Protein AF-A0A0T1W6W9-F1 (afdb_monomer)

Secondary structure (DSSP, 8-state):
--------GGGG--SSS---EEEE--TT-HHHHHHTTHHHHHHT--EEEEE---STTHHHHHHHHHTTTEEEEEEETTEEEEESS----SSTT--EEEEEETTTTHHHHHHHHS--

Structure (mmCIF, N/CA/C/O backbone):
data_AF-A0A0T1W6W9-F1
#
_entry.id   AF-A0A0T1W6W9-F1
#
loop_
_atom_site.group_PDB
_atom_site.id
_atom_site.type_symbol
_atom_site.label_atom_id
_atom_site.label_alt_id
_atom_site.label_comp_id
_atom_site.label_asym_id
_atom_site.label_entity_id
_atom_site.label_seq_id
_atom_site.pdbx_PDB_ins_code
_atom_site.Cartn_x
_atom_site.Cartn_y
_atom_site.Cartn_z
_atom_site.occupancy
_atom_site.B_iso_or_equiv
_atom_site.auth_seq_id
_atom_site.auth_comp_id
_atom_site.auth_asym_id
_atom_site.auth_atom_id
_atom_site.pdbx_PDB_model_num
ATOM 1 N N . MET A 1 1 ? -17.322 20.104 -20.838 1.00 54.00 1 MET A N 1
ATOM 2 C CA . MET A 1 1 ? -16.333 19.746 -19.797 1.00 54.00 1 MET A CA 1
ATOM 3 C C . MET A 1 1 ? -17.029 18.902 -18.748 1.00 54.00 1 MET A C 1
ATOM 5 O O . MET A 1 1 ? -17.846 19.429 -18.004 1.00 54.00 1 MET A O 1
ATOM 9 N N . THR A 1 2 ? -16.763 17.602 -18.715 1.00 59.78 2 THR A N 1
ATOM 10 C CA . THR A 1 2 ? -17.294 16.713 -17.674 1.00 59.78 2 THR A CA 1
ATOM 11 C C . THR A 1 2 ? -16.490 16.962 -16.400 1.00 59.78 2 THR A C 1
ATOM 13 O O . THR A 1 2 ? -15.277 16.766 -16.396 1.00 59.78 2 THR A O 1
ATOM 16 N N . ARG A 1 3 ? -17.123 17.458 -15.330 1.00 57.97 3 ARG A N 1
ATOM 17 C CA . ARG A 1 3 ? -16.461 17.545 -14.021 1.00 57.97 3 ARG A CA 1
ATOM 18 C C . ARG A 1 3 ? -16.265 16.122 -13.502 1.00 57.97 3 ARG A C 1
ATOM 20 O O . ARG A 1 3 ? -17.243 15.445 -13.208 1.00 57.97 3 ARG A O 1
ATOM 27 N N . SER A 1 4 ? -15.015 15.680 -13.404 1.00 64.50 4 SER A N 1
ATOM 28 C CA . SER A 1 4 ? -14.672 14.517 -12.588 1.00 64.50 4 SER A CA 1
ATOM 29 C C . SER A 1 4 ? -14.645 14.959 -11.125 1.00 64.50 4 SER A C 1
ATOM 31 O O . SER A 1 4 ? -13.979 15.940 -10.789 1.00 64.50 4 SER A O 1
ATOM 33 N N . PHE A 1 5 ? -15.403 14.277 -10.269 1.00 77.88 5 PHE A N 1
ATOM 34 C CA . PHE A 1 5 ? -15.400 14.506 -8.828 1.00 77.88 5 PHE A CA 1
ATOM 35 C C . PHE A 1 5 ? -14.641 13.358 -8.165 1.00 77.88 5 PHE A C 1
ATOM 37 O O . PHE A 1 5 ? -15.159 12.249 -8.065 1.00 77.88 5 PHE A O 1
ATOM 44 N N . ALA A 1 6 ? -13.420 13.627 -7.708 1.00 85.81 6 ALA A N 1
ATOM 45 C CA . ALA A 1 6 ? -12.680 12.717 -6.841 1.00 85.81 6 ALA A CA 1
ATOM 46 C C . ALA A 1 6 ? -12.877 13.129 -5.377 1.00 85.81 6 ALA A C 1
ATOM 48 O O . ALA A 1 6 ? -12.953 14.317 -5.060 1.00 85.81 6 ALA A O 1
ATOM 49 N N . ARG A 1 7 ? -12.949 12.143 -4.483 1.00 92.00 7 ARG A N 1
ATOM 50 C CA . ARG A 1 7 ? -13.008 12.333 -3.028 1.00 92.00 7 ARG A CA 1
ATOM 51 C C . ARG A 1 7 ? -12.054 11.357 -2.344 1.00 92.00 7 ARG A C 1
ATOM 53 O O . ARG A 1 7 ? -11.728 10.321 -2.918 1.00 92.00 7 ARG A O 1
ATOM 60 N N . ALA A 1 8 ? -11.612 11.692 -1.134 1.00 94.25 8 ALA A N 1
ATOM 61 C CA . ALA A 1 8 ? -10.795 10.793 -0.323 1.00 94.25 8 ALA A CA 1
ATOM 62 C C . ALA A 1 8 ? -11.575 9.509 -0.006 1.00 94.25 8 ALA A C 1
ATOM 64 O O . ALA A 1 8 ? -12.771 9.587 0.288 1.00 94.25 8 ALA A O 1
ATOM 65 N N . ILE A 1 9 ? -10.909 8.351 -0.029 1.00 93.81 9 ILE A N 1
ATOM 66 C CA . ILE A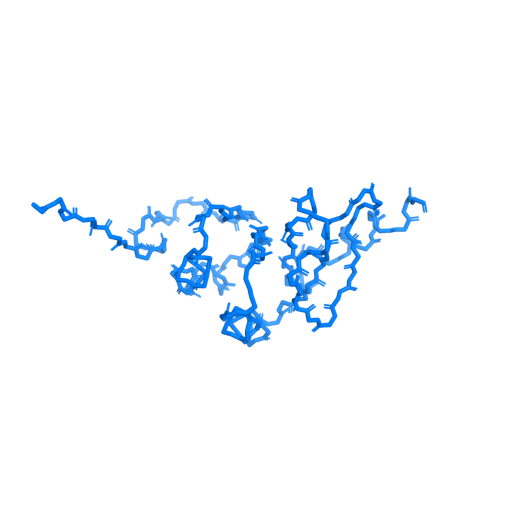 1 9 ? -11.549 7.060 0.264 1.00 93.81 9 ILE A CA 1
ATOM 67 C C . ILE A 1 9 ? -12.170 7.076 1.664 1.00 93.81 9 ILE A C 1
ATOM 69 O O . ILE A 1 9 ? -13.312 6.657 1.816 1.00 93.81 9 ILE A O 1
ATOM 73 N N . ASP A 1 10 ? -11.493 7.668 2.648 1.00 94.38 10 ASP A N 1
ATOM 74 C CA . ASP A 1 10 ? -12.015 7.835 4.008 1.00 94.38 10 ASP A CA 1
ATOM 75 C C . ASP A 1 10 ? -13.387 8.535 4.052 1.00 94.38 10 ASP A C 1
ATOM 77 O O . ASP A 1 10 ? -14.219 8.201 4.886 1.00 94.38 10 ASP A O 1
ATOM 81 N N . SER A 1 11 ? -13.675 9.461 3.128 1.00 93.75 11 SER A N 1
ATOM 82 C CA . SER A 1 11 ? -14.983 10.143 3.073 1.00 93.75 11 SER A CA 1
ATOM 83 C C . SER A 1 11 ? -16.115 9.280 2.500 1.00 93.75 11 SER A C 1
ATOM 85 O O . SER A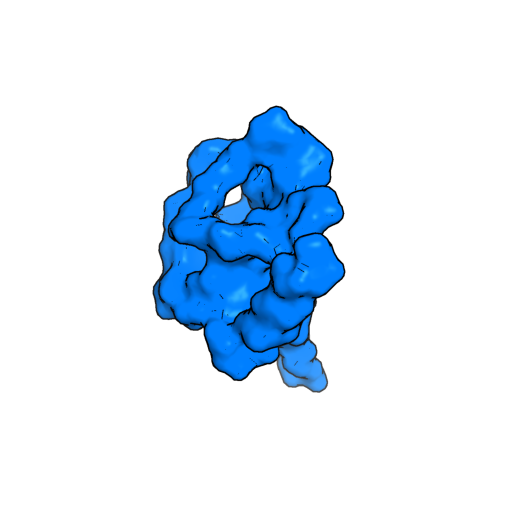 1 11 ? -17.280 9.677 2.536 1.00 93.75 11 SER A O 1
ATOM 87 N N . CYS A 1 12 ? -15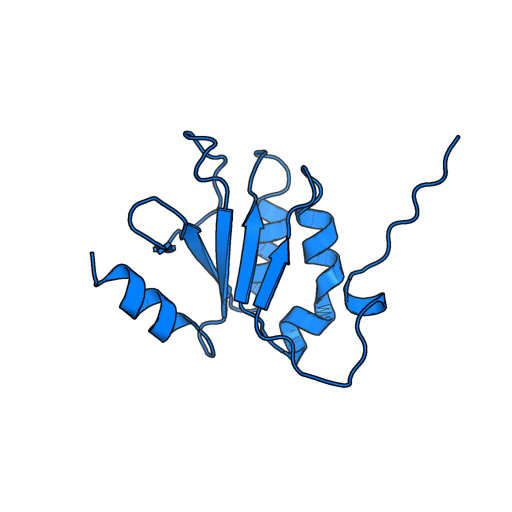.777 8.126 1.924 1.00 90.62 12 CYS A N 1
ATOM 88 C CA . CYS A 1 12 ? -16.724 7.156 1.381 1.00 90.62 12 CYS A CA 1
ATOM 89 C C . CYS A 1 12 ? -17.025 6.018 2.357 1.00 90.62 12 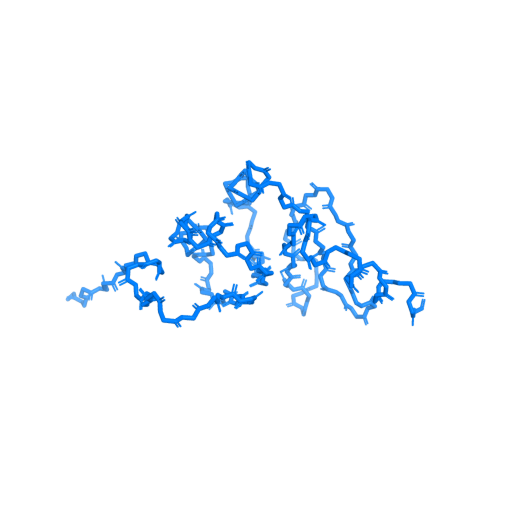CYS A C 1
ATOM 91 O O . CYS A 1 12 ? -17.976 5.272 2.132 1.00 90.62 12 CYS A O 1
ATOM 93 N N . LEU A 1 13 ? -16.187 5.837 3.378 1.00 88.44 13 LEU A N 1
ATOM 94 C CA . LEU A 1 13 ? -16.281 4.722 4.306 1.00 88.44 13 LEU A CA 1
ATOM 95 C C . LEU A 1 13 ? -17.184 5.095 5.486 1.00 88.44 13 LEU A C 1
ATOM 97 O O . LEU A 1 13 ? -17.112 6.197 6.024 1.00 88.44 13 LEU A O 1
ATOM 101 N N . GLY A 1 14 ? -18.050 4.161 5.876 1.00 82.81 14 GLY A N 1
ATOM 102 C CA . GLY A 1 14 ? -18.787 4.230 7.136 1.00 82.81 14 GLY A CA 1
ATOM 103 C C . GLY A 1 14 ? -17.999 3.587 8.279 1.00 82.81 14 GLY A C 1
ATOM 104 O O . GLY A 1 14 ? -17.033 2.865 8.053 1.00 82.81 14 GLY A O 1
ATOM 105 N N . ASP A 1 15 ? -18.454 3.789 9.514 1.00 82.38 15 ASP A N 1
ATOM 106 C CA . ASP A 1 15 ? -17.778 3.294 10.725 1.00 82.38 15 ASP A CA 1
ATOM 107 C C . ASP A 1 15 ? -18.262 1.916 11.212 1.00 82.38 15 ASP A C 1
ATOM 109 O O . ASP A 1 15 ? -17.989 1.511 12.341 1.00 82.38 15 ASP A O 1
ATOM 113 N N . THR A 1 16 ? -18.997 1.175 10.383 1.00 81.00 16 THR A N 1
ATOM 114 C CA . THR A 1 16 ? -19.746 -0.009 10.830 1.00 81.00 16 THR A CA 1
ATOM 115 C C . THR A 1 16 ? -18.915 -1.287 10.939 1.00 81.00 16 THR A C 1
ATOM 117 O O . THR A 1 16 ? -19.336 -2.210 11.630 1.00 81.00 16 THR A O 1
ATOM 120 N N . ALA A 1 17 ? -17.761 -1.372 10.270 1.00 84.06 17 ALA A N 1
ATOM 121 C CA . ALA A 1 17 ? -16.896 -2.552 10.305 1.00 84.06 17 ALA A CA 1
ATOM 122 C C . ALA A 1 17 ? -15.418 -2.186 10.072 1.00 84.06 17 ALA A C 1
ATOM 124 O O . ALA A 1 17 ? -15.143 -1.225 9.351 1.00 84.06 17 ALA A O 1
ATOM 125 N N . PRO A 1 18 ? -14.464 -2.935 10.659 1.00 90.44 18 PRO A N 1
ATOM 126 C CA . PRO A 1 18 ? -13.047 -2.762 10.365 1.00 90.44 18 PRO A CA 1
ATOM 127 C C . PRO A 1 18 ? -12.730 -3.138 8.913 1.00 90.44 18 PRO A C 1
ATOM 129 O O . PRO A 1 18 ? -13.304 -4.075 8.363 1.00 90.44 18 PRO A O 1
ATOM 132 N N . VAL A 1 19 ? -11.781 -2.424 8.306 1.00 92.38 19 VAL A N 1
ATOM 133 C CA . VAL A 1 19 ? -11.230 -2.777 6.991 1.00 92.38 19 VAL A CA 1
ATOM 134 C C . VAL A 1 19 ? -9.955 -3.582 7.197 1.00 92.38 19 VAL A C 1
ATOM 136 O O . VAL A 1 19 ? -9.003 -3.104 7.813 1.00 92.38 19 VAL A O 1
ATOM 139 N N . ASP A 1 20 ? -9.937 -4.803 6.671 1.00 92.19 20 ASP A N 1
ATOM 140 C CA . ASP A 1 20 ? -8.791 -5.714 6.782 1.00 92.19 20 ASP A CA 1
ATOM 141 C C . ASP A 1 20 ? -7.896 -5.703 5.536 1.00 92.19 20 ASP A C 1
ATOM 143 O O . ASP A 1 20 ? -6.695 -5.950 5.629 1.00 92.19 20 ASP A O 1
ATOM 147 N N . LEU A 1 21 ? -8.463 -5.388 4.368 1.00 93.88 21 LEU A N 1
ATOM 148 C CA . LEU A 1 21 ? -7.765 -5.382 3.085 1.00 93.88 21 LEU A CA 1
ATOM 149 C C . LEU A 1 21 ? -8.298 -4.267 2.183 1.00 93.88 21 LEU A C 1
ATOM 151 O O . LEU A 1 21 ? -9.506 -4.067 2.072 1.00 93.88 21 LEU A O 1
ATOM 155 N N . VAL A 1 22 ? -7.390 -3.593 1.483 1.00 95.81 22 VAL A N 1
ATOM 156 C CA . VAL A 1 22 ? -7.700 -2.643 0.412 1.00 95.81 22 VAL A CA 1
ATOM 157 C C . VAL A 1 22 ? -6.950 -3.055 -0.852 1.00 95.81 22 VAL A C 1
ATOM 159 O O . VAL A 1 22 ? -5.747 -3.305 -0.805 1.00 95.81 22 VAL A O 1
ATOM 162 N N . LYS A 1 23 ? -7.636 -3.087 -1.998 1.00 96.69 23 LYS A N 1
ATOM 163 C CA . LYS A 1 23 ? -7.002 -3.137 -3.322 1.00 96.69 23 LYS A CA 1
ATOM 164 C C . LYS A 1 23 ? -7.216 -1.796 -4.012 1.00 96.69 23 LYS A C 1
ATOM 166 O O . LYS A 1 23 ? -8.342 -1.318 -4.096 1.00 96.69 23 LYS A O 1
ATOM 171 N N . ILE A 1 24 ? -6.131 -1.213 -4.502 1.00 95.44 24 ILE A N 1
ATOM 172 C CA . ILE A 1 24 ? -6.120 0.028 -5.271 1.00 95.44 24 ILE A CA 1
ATOM 173 C C . ILE A 1 24 ? -5.653 -0.309 -6.683 1.00 95.44 24 ILE A C 1
ATOM 175 O O . ILE A 1 24 ? -4.626 -0.969 -6.869 1.00 95.44 24 ILE A O 1
ATOM 179 N N . ASP A 1 25 ? -6.446 0.100 -7.660 1.00 92.62 25 ASP A N 1
ATOM 180 C CA . ASP A 1 25 ? -6.189 -0.080 -9.083 1.00 92.62 25 ASP A CA 1
ATOM 181 C C . ASP A 1 25 ? -6.849 1.095 -9.805 1.00 92.62 25 ASP A C 1
ATOM 183 O O . ASP A 1 25 ? -8.060 1.097 -10.033 1.00 92.62 25 ASP A O 1
ATOM 187 N N . VAL A 1 26 ? -6.100 2.189 -9.953 1.00 91.12 26 VAL A N 1
ATOM 188 C CA . VAL A 1 26 ? -6.659 3.490 -10.358 1.00 91.12 26 VAL A CA 1
ATOM 189 C C . VAL A 1 26 ? -5.879 4.119 -11.510 1.00 91.12 26 VAL A C 1
ATOM 191 O O . VAL A 1 26 ? -5.887 5.338 -11.649 1.00 91.12 26 VAL A O 1
ATOM 194 N N . GLU A 1 27 ? -5.248 3.295 -12.349 1.00 87.94 27 GLU A N 1
ATOM 195 C CA . GLU A 1 27 ? -4.612 3.689 -13.616 1.00 87.94 27 GLU A CA 1
ATOM 196 C C . GLU A 1 27 ? -3.684 4.916 -13.479 1.00 87.94 27 GLU A C 1
ATOM 198 O O . GLU A 1 27 ? -3.793 5.890 -14.228 1.00 87.94 27 GLU A O 1
ATOM 203 N N . GLY A 1 28 ? -2.778 4.893 -12.491 1.00 86.00 28 GLY A N 1
ATOM 204 C CA . GLY A 1 28 ? -1.738 5.918 -12.313 1.00 86.00 28 GLY A CA 1
ATOM 205 C C . GLY A 1 28 ? -2.045 7.001 -11.273 1.00 86.00 28 GLY A C 1
ATOM 206 O O . GLY A 1 28 ? -1.273 7.949 -11.127 1.00 86.00 28 GLY A O 1
ATOM 207 N N . PHE A 1 29 ? -3.158 6.883 -10.544 1.00 91.38 29 PHE A N 1
ATOM 208 C CA . PHE A 1 29 ? -3.535 7.789 -9.449 1.00 91.38 29 PHE A CA 1
ATOM 209 C C . PHE A 1 29 ? -3.381 7.156 -8.054 1.00 91.38 29 PHE A C 1
ATOM 211 O O . PHE A 1 29 ? -4.052 7.569 -7.099 1.00 91.38 29 PHE A O 1
ATOM 218 N N . GLU A 1 30 ? -2.541 6.124 -7.921 1.00 93.94 30 GLU A N 1
ATOM 219 C CA . GLU A 1 30 ? -2.394 5.348 -6.686 1.00 93.94 30 GLU A CA 1
ATOM 220 C C . GLU A 1 30 ? -1.921 6.219 -5.521 1.00 93.94 30 GLU A C 1
ATOM 222 O O . GLU A 1 30 ? -2.433 6.079 -4.414 1.00 93.94 30 GLU A O 1
ATOM 227 N N . ASP A 1 31 ? -1.020 7.171 -5.765 1.00 93.31 31 ASP A N 1
ATOM 228 C CA . ASP A 1 31 ? -0.539 8.137 -4.772 1.00 93.31 31 ASP A CA 1
ATOM 229 C C . ASP A 1 31 ? -1.688 8.918 -4.117 1.00 93.31 31 ASP A C 1
ATOM 231 O O . ASP A 1 31 ? -1.775 9.008 -2.889 1.00 93.31 31 ASP A O 1
ATOM 235 N N . ARG A 1 32 ? -2.623 9.423 -4.929 1.00 92.81 32 ARG A N 1
ATOM 236 C CA . ARG A 1 32 ? -3.785 10.189 -4.459 1.00 92.81 32 ARG A CA 1
ATOM 237 C C . ARG A 1 32 ? -4.802 9.304 -3.752 1.00 92.81 32 ARG A C 1
ATOM 239 O O . ARG A 1 32 ? -5.352 9.713 -2.730 1.00 92.81 32 ARG A O 1
ATOM 246 N N . ALA A 1 33 ? -5.051 8.105 -4.278 1.00 94.44 33 ALA A N 1
ATOM 247 C CA . ALA A 1 33 ? -5.945 7.142 -3.644 1.00 94.44 33 ALA A CA 1
ATOM 248 C C . ALA A 1 33 ? -5.418 6.726 -2.260 1.00 94.44 33 ALA A C 1
ATOM 250 O O . ALA A 1 33 ? -6.169 6.746 -1.284 1.00 94.44 33 ALA A O 1
ATOM 251 N N . ILE A 1 34 ? -4.115 6.446 -2.156 1.00 95.81 34 ILE A N 1
ATOM 252 C CA . ILE A 1 34 ? -3.432 6.086 -0.906 1.00 95.81 34 ILE A CA 1
ATOM 253 C C . ILE A 1 34 ? -3.449 7.253 0.085 1.00 95.81 34 ILE A C 1
ATOM 255 O O . ILE A 1 34 ? -3.756 7.050 1.259 1.00 95.81 34 ILE A O 1
ATOM 259 N N . ALA A 1 35 ? -3.198 8.484 -0.371 1.00 94.44 35 ALA A N 1
ATOM 260 C CA . ALA A 1 35 ? -3.318 9.672 0.476 1.00 94.44 35 ALA A CA 1
ATOM 261 C C . ALA A 1 35 ? -4.738 9.836 1.054 1.00 94.44 35 ALA A C 1
ATOM 263 O O . ALA A 1 35 ? -4.906 10.314 2.176 1.00 94.44 35 ALA A O 1
ATOM 264 N N . GLY A 1 36 ? -5.760 9.386 0.320 1.00 95.69 36 GLY A N 1
ATOM 265 C CA . GLY A 1 36 ? -7.155 9.375 0.752 1.00 95.69 36 GLY A CA 1
ATOM 266 C C . GLY A 1 36 ? -7.518 8.322 1.809 1.00 95.69 36 GLY A C 1
ATOM 267 O O . GLY A 1 36 ? -8.667 8.326 2.242 1.00 95.69 36 GLY A O 1
ATOM 268 N N . LEU A 1 37 ? -6.587 7.445 2.211 1.00 95.50 37 LEU A N 1
ATOM 269 C CA . LEU A 1 37 ? -6.770 6.408 3.244 1.00 95.50 37 LEU A CA 1
ATOM 270 C C . LEU A 1 37 ? -6.178 6.798 4.611 1.00 95.50 37 LEU A C 1
ATOM 272 O O . LEU A 1 37 ? -5.942 5.933 5.456 1.00 95.50 37 LEU A O 1
ATOM 276 N N . GLY A 1 38 ? -5.851 8.072 4.833 1.00 94.50 38 GLY A N 1
ATOM 277 C CA . GLY A 1 38 ? -5.054 8.518 5.979 1.00 94.50 38 GLY A CA 1
ATOM 278 C C . GLY A 1 38 ? -5.530 8.002 7.346 1.00 94.50 38 GLY A C 1
ATOM 279 O O . GLY A 1 38 ? -4.713 7.473 8.105 1.00 94.50 38 GLY A O 1
ATOM 280 N N . SER A 1 39 ? -6.825 8.122 7.652 1.00 94.56 39 SER A N 1
ATOM 281 C CA . SER A 1 39 ? -7.428 7.634 8.901 1.00 94.56 39 SER A CA 1
ATOM 282 C C . SER A 1 39 ? -7.648 6.123 8.885 1.00 94.56 39 SER A C 1
ATOM 284 O O . SER A 1 39 ? -7.362 5.470 9.888 1.00 94.56 39 SER A O 1
ATOM 286 N N . THR A 1 40 ? -8.039 5.541 7.748 1.00 94.94 40 THR A N 1
ATOM 287 C CA . THR A 1 40 ? -8.188 4.086 7.575 1.00 94.94 40 THR A CA 1
ATOM 288 C C . THR A 1 40 ? -6.888 3.333 7.879 1.00 94.94 40 THR A C 1
ATOM 290 O O . THR A 1 40 ? -6.889 2.363 8.643 1.00 94.94 40 THR A O 1
ATOM 293 N N . LEU A 1 41 ? -5.752 3.815 7.359 1.00 95.06 41 LEU A N 1
ATOM 294 C CA . LEU A 1 41 ? -4.430 3.217 7.582 1.00 95.06 41 LEU A CA 1
ATOM 295 C C . LEU A 1 41 ? -4.005 3.231 9.055 1.00 95.06 41 LEU A C 1
ATOM 297 O O . LEU A 1 41 ? -3.253 2.350 9.476 1.00 95.06 41 LEU A O 1
ATOM 301 N N . VAL A 1 42 ? -4.466 4.221 9.824 1.00 93.38 42 VAL A N 1
ATOM 302 C CA . VAL A 1 42 ? -4.162 4.370 11.255 1.00 93.38 42 VAL A CA 1
ATOM 303 C C . VAL A 1 42 ? -5.130 3.555 12.108 1.00 93.38 42 VAL A C 1
ATOM 305 O O . VAL A 1 42 ? -4.687 2.808 12.978 1.00 93.38 42 VAL A O 1
ATOM 308 N N . LYS A 1 43 ? -6.436 3.693 11.850 1.00 92.94 43 LYS A N 1
ATOM 309 C CA . LYS A 1 43 ? -7.527 3.116 12.643 1.00 92.94 43 LYS A CA 1
ATOM 310 C C . LYS A 1 43 ? -7.585 1.600 12.517 1.00 92.94 43 LYS A C 1
ATOM 312 O O . LYS A 1 43 ? -7.714 0.910 13.523 1.00 92.94 43 LYS A O 1
ATOM 317 N N . TRP A 1 44 ? -7.502 1.090 11.290 1.00 93.12 44 TRP A N 1
ATOM 318 C CA . TRP A 1 44 ? -7.709 -0.333 11.013 1.00 93.12 44 TRP A CA 1
ATOM 319 C C . TRP A 1 44 ? -6.449 -1.050 10.549 1.00 93.12 44 TRP A C 1
ATOM 321 O O . TRP A 1 44 ? -6.370 -2.267 10.652 1.00 93.12 44 TRP A O 1
ATOM 331 N N . ALA A 1 45 ? -5.433 -0.313 10.107 1.00 94.50 45 ALA A N 1
ATOM 332 C CA . ALA A 1 45 ? -4.178 -0.888 9.640 1.00 94.50 45 ALA A CA 1
ATOM 333 C C . ALA A 1 45 ? -4.349 -2.051 8.623 1.00 94.50 45 ALA A C 1
ATOM 335 O O . ALA A 1 45 ? -3.784 -3.126 8.848 1.00 94.50 45 ALA A O 1
ATOM 336 N N . PRO A 1 46 ? -5.153 -1.877 7.552 1.00 94.81 46 PRO A N 1
ATOM 337 C CA . PRO A 1 46 ? -5.423 -2.942 6.590 1.00 94.81 46 PRO A CA 1
ATOM 338 C C . PRO A 1 46 ? -4.161 -3.350 5.830 1.00 94.81 46 PRO A C 1
ATOM 340 O O . PRO A 1 46 ? -3.275 -2.530 5.601 1.00 94.81 46 PRO A O 1
ATOM 343 N N . ALA A 1 47 ? -4.115 -4.581 5.331 1.00 95.94 47 ALA A N 1
ATOM 344 C CA . ALA A 1 47 ? -3.235 -4.894 4.210 1.00 95.94 47 ALA A CA 1
ATOM 345 C C . ALA A 1 47 ? -3.638 -4.049 2.985 1.00 95.94 47 ALA A C 1
ATOM 347 O O . ALA A 1 47 ? -4.827 -3.843 2.736 1.00 95.94 47 ALA A O 1
ATOM 348 N N . VAL A 1 48 ? -2.674 -3.558 2.203 1.00 96.94 48 VAL A N 1
ATOM 349 C CA . VAL A 1 48 ? -2.970 -2.755 1.004 1.00 96.94 48 VAL A CA 1
ATOM 350 C C . VAL A 1 48 ? -2.241 -3.307 -0.206 1.00 96.94 48 VAL A C 1
ATOM 352 O O . VAL A 1 48 ? -1.016 -3.354 -0.222 1.00 96.94 48 VAL A O 1
ATOM 355 N N . ILE A 1 49 ? -2.988 -3.692 -1.237 1.00 96.88 49 ILE A N 1
ATOM 356 C CA . ILE A 1 49 ? -2.445 -4.082 -2.537 1.00 96.88 49 ILE A CA 1
ATOM 357 C C . ILE A 1 49 ? -2.621 -2.914 -3.504 1.00 96.88 49 ILE A C 1
ATOM 359 O O . ILE A 1 49 ? -3.726 -2.395 -3.639 1.00 96.88 49 ILE A O 1
ATOM 363 N N . PHE A 1 50 ? -1.564 -2.503 -4.193 1.00 96.31 50 PHE A N 1
ATOM 364 C CA . PHE A 1 50 ? -1.612 -1.382 -5.135 1.00 96.31 50 PHE A CA 1
ATOM 365 C C . PHE A 1 50 ? -0.648 -1.585 -6.306 1.00 96.31 50 PHE A C 1
ATOM 367 O O . PHE A 1 50 ? 0.352 -2.297 -6.182 1.00 96.31 50 PHE A O 1
ATOM 374 N N . GLU A 1 51 ? -0.959 -0.982 -7.453 1.00 93.69 51 GLU A N 1
ATOM 375 C CA . GLU A 1 51 ? -0.079 -1.017 -8.621 1.00 93.69 51 GLU A CA 1
ATOM 376 C C . GLU A 1 51 ? 1.039 0.025 -8.488 1.00 93.69 51 GLU A C 1
ATOM 378 O O . GLU A 1 51 ? 0.846 1.123 -7.971 1.00 93.69 51 GLU A O 1
ATOM 383 N N . VAL A 1 52 ? 2.230 -0.307 -8.976 1.00 91.94 52 VAL A N 1
ATOM 384 C CA . VAL A 1 52 ? 3.274 0.684 -9.253 1.00 91.94 52 VAL A CA 1
ATOM 385 C C . VAL A 1 52 ? 3.511 0.646 -10.750 1.00 91.94 52 VAL A C 1
ATOM 387 O O . VAL A 1 52 ? 4.083 -0.317 -11.256 1.00 91.94 52 VAL A O 1
ATOM 390 N N . ILE A 1 53 ? 3.036 1.670 -11.456 1.00 86.25 53 ILE A N 1
ATOM 391 C CA . ILE A 1 53 ? 3.139 1.763 -12.918 1.00 86.25 53 ILE A CA 1
ATOM 392 C C . ILE A 1 53 ? 4.327 2.652 -13.294 1.00 86.25 53 ILE A C 1
ATOM 394 O O . ILE A 1 53 ? 5.215 2.223 -14.030 1.00 86.25 53 ILE A O 1
ATOM 398 N N . GLU A 1 54 ? 4.388 3.861 -12.732 1.00 79.62 54 GLU A N 1
ATOM 399 C CA . GLU A 1 54 ? 5.397 4.862 -13.080 1.00 79.62 54 GLU A CA 1
ATOM 400 C C . GLU A 1 54 ? 6.407 5.143 -11.965 1.00 79.62 54 GLU A C 1
ATOM 402 O O . GLU A 1 54 ? 6.228 4.827 -10.786 1.00 79.62 54 GLU A O 1
ATOM 407 N N . ALA A 1 55 ? 7.528 5.744 -12.369 1.00 69.19 55 ALA A N 1
ATOM 408 C CA . ALA A 1 55 ? 8.594 6.119 -11.458 1.00 69.19 55 ALA A CA 1
ATOM 409 C C . ALA A 1 55 ? 8.208 7.300 -10.558 1.00 69.19 55 ALA A C 1
ATOM 411 O O . ALA A 1 55 ? 8.621 7.332 -9.392 1.00 69.19 55 ALA A O 1
ATOM 412 N N . ALA A 1 56 ? 7.461 8.254 -11.114 1.00 63.12 56 ALA A N 1
ATOM 413 C CA . ALA A 1 56 ? 6.974 9.420 -10.403 1.00 63.12 56 ALA A CA 1
ATOM 414 C C . ALA A 1 56 ? 6.037 8.967 -9.274 1.00 63.12 56 ALA A C 1
ATOM 416 O O . ALA A 1 56 ? 5.302 8.000 -9.426 1.00 63.12 56 ALA A O 1
ATOM 417 N N . LYS A 1 57 ? 6.078 9.648 -8.125 1.00 81.56 57 LYS A N 1
ATOM 418 C CA . LYS A 1 57 ? 5.167 9.443 -6.977 1.00 81.56 57 LYS A CA 1
ATOM 419 C C . LYS A 1 57 ? 5.403 8.235 -6.070 1.00 81.56 57 LYS A C 1
ATOM 421 O O . LYS A 1 57 ? 4.843 8.196 -4.976 1.00 81.56 57 LYS A O 1
ATOM 426 N N . ARG A 1 58 ? 6.317 7.322 -6.412 1.00 88.31 58 ARG A N 1
ATOM 427 C CA . ARG A 1 58 ? 6.700 6.207 -5.519 1.00 88.31 58 ARG A CA 1
ATOM 428 C C . ARG A 1 58 ? 7.188 6.668 -4.149 1.00 88.31 58 ARG A C 1
ATOM 430 O O . ARG A 1 58 ? 6.820 6.067 -3.152 1.00 88.31 58 ARG A O 1
ATOM 437 N N . GLU A 1 59 ? 7.976 7.737 -4.091 1.00 90.38 59 GLU A N 1
ATOM 438 C CA . GLU A 1 59 ? 8.505 8.273 -2.829 1.00 90.38 59 GLU A CA 1
ATOM 439 C C . GLU A 1 59 ? 7.392 8.769 -1.895 1.00 90.38 59 GLU A C 1
ATOM 441 O O . GLU A 1 59 ? 7.465 8.574 -0.684 1.00 90.38 59 GLU A O 1
ATOM 446 N N . GLU A 1 60 ? 6.332 9.364 -2.450 1.00 91.19 60 GLU A N 1
ATOM 447 C CA . GLU A 1 60 ? 5.176 9.839 -1.680 1.00 91.19 60 GLU A CA 1
ATOM 448 C C . GLU A 1 60 ? 4.376 8.660 -1.108 1.00 91.19 60 GLU A C 1
ATOM 450 O O . GLU A 1 60 ? 3.996 8.680 0.068 1.00 91.19 60 GLU A O 1
ATOM 455 N N . ILE A 1 61 ? 4.186 7.607 -1.911 1.00 94.69 61 ILE A N 1
ATOM 456 C CA . ILE A 1 61 ? 3.568 6.349 -1.474 1.00 94.69 61 ILE A CA 1
ATOM 457 C 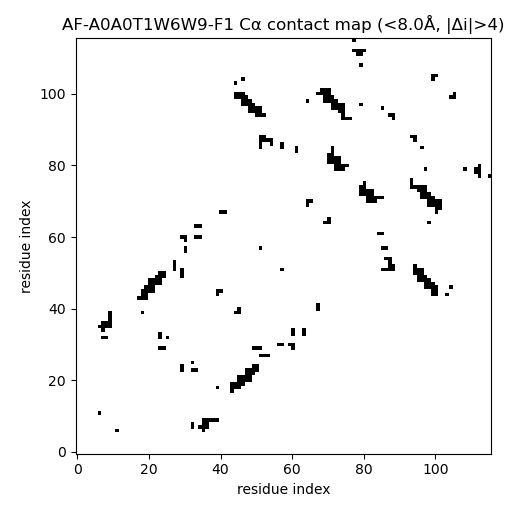C . ILE A 1 61 ? 4.409 5.702 -0.371 1.00 94.69 61 ILE A C 1
ATOM 459 O O . ILE A 1 61 ? 3.898 5.370 0.701 1.00 94.69 61 ILE A O 1
ATOM 463 N N . GLU A 1 62 ? 5.711 5.554 -0.615 1.00 95.62 62 GLU A N 1
ATOM 464 C CA . GLU A 1 62 ? 6.647 4.955 0.326 1.00 95.62 62 GLU A CA 1
ATOM 465 C C . GLU A 1 62 ? 6.639 5.684 1.668 1.00 95.62 62 GLU A C 1
ATOM 467 O O . GLU A 1 62 ? 6.510 5.047 2.713 1.00 95.62 62 GLU A O 1
ATOM 472 N N . ARG A 1 63 ? 6.739 7.016 1.640 1.00 94.44 63 ARG A N 1
ATOM 473 C CA . ARG A 1 63 ? 6.684 7.859 2.835 1.00 94.44 63 ARG A CA 1
ATOM 474 C C . ARG A 1 63 ? 5.382 7.638 3.603 1.00 94.44 63 ARG A C 1
ATOM 476 O O . ARG A 1 63 ? 5.432 7.344 4.794 1.00 94.44 63 ARG A O 1
ATOM 483 N N . THR A 1 64 ? 4.238 7.691 2.916 1.00 94.81 64 THR A N 1
ATOM 484 C CA . THR A 1 64 ? 2.909 7.543 3.534 1.00 94.81 64 THR A CA 1
ATOM 485 C C . THR A 1 64 ? 2.790 6.241 4.328 1.00 94.81 64 THR A C 1
ATOM 487 O O . THR A 1 64 ? 2.311 6.239 5.465 1.00 94.81 64 THR A O 1
ATOM 490 N N . PHE A 1 65 ? 3.259 5.134 3.759 1.00 96.00 65 PHE A N 1
ATOM 491 C CA . PHE A 1 65 ? 3.218 3.824 4.403 1.00 96.00 65 PHE A CA 1
ATOM 492 C C . PHE A 1 65 ? 4.291 3.653 5.488 1.00 96.00 65 PHE A C 1
ATOM 494 O O . PHE A 1 65 ? 3.974 3.185 6.586 1.00 96.00 65 PHE A O 1
ATOM 501 N N . ARG A 1 66 ? 5.546 4.052 5.233 1.00 94.62 66 ARG A N 1
ATOM 502 C CA . ARG A 1 66 ? 6.647 3.881 6.201 1.00 94.62 66 ARG A CA 1
ATOM 503 C C . ARG A 1 66 ? 6.430 4.682 7.477 1.00 94.62 66 AR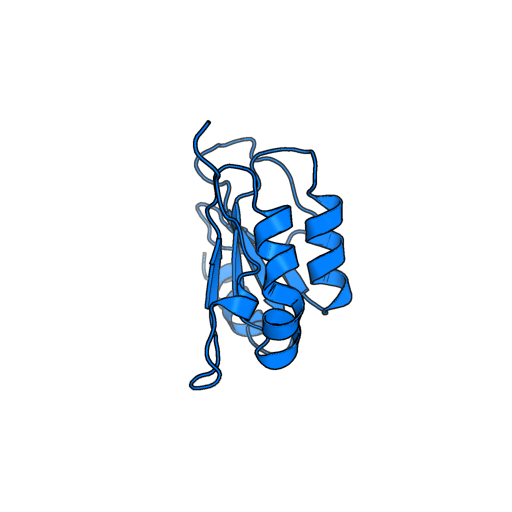G A C 1
ATOM 505 O O . ARG A 1 66 ? 6.638 4.142 8.559 1.00 94.62 66 ARG A O 1
ATOM 512 N N . GLU A 1 67 ? 5.927 5.912 7.375 1.00 94.38 67 GLU A N 1
ATOM 513 C CA . GLU A 1 67 ? 5.554 6.735 8.540 1.00 94.38 67 GLU A CA 1
ATOM 514 C C . GLU A 1 67 ? 4.503 6.055 9.435 1.00 94.38 67 GLU A C 1
ATOM 516 O O . GLU A 1 67 ? 4.370 6.388 10.610 1.00 94.38 67 GLU A O 1
ATOM 521 N N . ARG A 1 68 ? 3.763 5.077 8.897 1.00 93.56 68 ARG A N 1
ATOM 522 C CA . ARG A 1 68 ? 2.729 4.307 9.604 1.00 93.56 68 ARG A CA 1
ATOM 523 C C . ARG A 1 68 ? 3.184 2.887 9.969 1.00 93.56 68 ARG A C 1
ATOM 525 O O . ARG A 1 68 ? 2.388 2.106 10.490 1.00 93.56 68 ARG A O 1
ATOM 532 N N . GLY A 1 69 ? 4.456 2.550 9.743 1.00 93.75 69 GLY A N 1
ATOM 533 C CA . GLY A 1 69 ? 5.055 1.266 10.122 1.00 93.75 69 GLY A CA 1
ATOM 534 C C . GLY A 1 69 ? 4.726 0.101 9.183 1.00 93.75 69 GLY A C 1
ATOM 535 O O . GLY A 1 69 ? 4.647 -1.044 9.634 1.00 93.75 69 GLY A O 1
ATOM 536 N N . TYR A 1 70 ? 4.488 0.381 7.901 1.00 95.75 70 TYR A N 1
ATOM 537 C CA . TYR A 1 70 ? 4.266 -0.647 6.883 1.00 95.75 70 TYR A CA 1
ATOM 538 C C . TYR A 1 70 ? 5.575 -1.096 6.217 1.00 95.75 70 TYR A C 1
ATOM 540 O O . TYR A 1 70 ? 6.449 -0.277 5.932 1.00 95.75 70 TYR A O 1
ATOM 548 N N . SER A 1 71 ? 5.659 -2.395 5.926 1.00 94.75 71 SER A N 1
ATOM 549 C CA . SER A 1 71 ? 6.654 -3.035 5.055 1.00 94.75 71 SER A CA 1
ATOM 550 C C . SER A 1 71 ? 6.052 -3.307 3.673 1.00 94.75 71 SER A C 1
ATOM 552 O O . SER A 1 71 ? 4.835 -3.473 3.554 1.00 94.75 71 SER A O 1
ATOM 554 N N . PHE A 1 72 ? 6.896 -3.391 2.641 1.00 95.62 72 PHE A N 1
ATOM 555 C CA . PHE A 1 72 ? 6.475 -3.647 1.261 1.00 95.62 72 PHE A CA 1
ATOM 556 C C . PHE A 1 72 ? 6.933 -5.011 0.767 1.00 95.62 72 PHE A C 1
ATOM 558 O O . PHE A 1 72 ? 8.063 -5.420 1.015 1.00 95.62 72 PHE A O 1
ATOM 565 N N . TYR A 1 73 ? 6.081 -5.646 -0.026 1.00 94.81 73 TYR A N 1
ATOM 566 C CA . TYR A 1 73 ? 6.345 -6.907 -0.694 1.00 94.81 73 TYR A CA 1
ATOM 567 C C . TYR A 1 73 ? 5.962 -6.784 -2.167 1.00 94.81 73 TYR A C 1
ATOM 569 O O . TYR A 1 73 ? 4.857 -6.348 -2.498 1.00 94.81 73 TYR A O 1
ATOM 577 N N . LYS A 1 74 ? 6.858 -7.171 -3.071 1.00 94.38 74 LYS A N 1
ATOM 578 C CA . LYS A 1 74 ? 6.558 -7.310 -4.492 1.00 94.38 74 LYS A CA 1
ATOM 579 C C . LYS A 1 74 ? 5.758 -8.586 -4.712 1.00 94.38 74 LYS A C 1
ATOM 581 O O . LYS A 1 74 ? 6.203 -9.654 -4.310 1.00 94.38 74 LYS A O 1
ATOM 586 N N . LEU A 1 75 ? 4.606 -8.498 -5.375 1.00 92.94 75 LEU A N 1
ATOM 587 C CA . LEU A 1 75 ? 3.842 -9.690 -5.743 1.00 92.94 75 LEU A CA 1
ATOM 588 C C . LEU A 1 75 ? 4.335 -10.227 -7.090 1.00 92.94 75 LEU A C 1
ATOM 590 O O . LEU A 1 75 ? 4.252 -9.535 -8.107 1.00 92.94 75 LEU A O 1
ATOM 594 N N . GLY A 1 76 ? 4.855 -11.455 -7.082 1.00 91.00 76 GLY A N 1
ATOM 595 C CA . GLY A 1 76 ? 5.380 -12.150 -8.255 1.00 91.00 76 GLY A CA 1
ATOM 596 C C . GLY A 1 76 ? 4.788 -13.549 -8.441 1.00 91.00 76 GLY A C 1
ATOM 597 O O . GLY A 1 76 ? 3.925 -13.992 -7.686 1.00 91.00 76 GLY A O 1
ATOM 598 N N . ALA A 1 77 ? 5.289 -14.279 -9.442 1.00 89.25 77 ALA A N 1
ATOM 599 C CA . ALA A 1 77 ? 4.898 -15.671 -9.704 1.00 89.25 77 ALA A CA 1
ATOM 600 C C . ALA A 1 77 ? 5.149 -16.606 -8.508 1.00 89.25 77 ALA A C 1
ATOM 602 O O . ALA A 1 77 ? 4.432 -17.580 -8.313 1.00 89.25 77 ALA A O 1
ATOM 603 N N . ARG A 1 78 ? 6.178 -16.290 -7.714 1.00 87.62 78 ARG A N 1
ATOM 604 C CA . ARG A 1 78 ? 6.583 -17.008 -6.502 1.00 87.62 78 ARG A CA 1
ATOM 605 C C . ARG A 1 78 ? 6.059 -16.312 -5.244 1.00 87.62 78 ARG A C 1
ATOM 607 O O . ARG A 1 78 ? 6.752 -16.263 -4.242 1.00 87.62 78 ARG A O 1
ATOM 614 N N . GLY A 1 79 ? 4.877 -15.707 -5.305 1.00 87.19 79 GLY A N 1
ATOM 615 C CA . GLY A 1 79 ? 4.292 -15.040 -4.145 1.00 87.19 79 GLY A CA 1
ATOM 616 C C . GLY A 1 79 ? 4.971 -13.709 -3.770 1.00 87.19 79 GLY A C 1
ATOM 617 O O . GLY A 1 79 ? 5.562 -13.054 -4.636 1.00 87.19 79 GLY A O 1
ATOM 618 N N . PRO A 1 80 ? 4.793 -13.254 -2.514 1.00 91.50 80 PRO A N 1
ATOM 619 C CA . PRO A 1 80 ? 5.292 -11.970 -2.026 1.00 91.50 80 PRO A CA 1
ATOM 620 C C . PRO A 1 80 ? 6.790 -12.011 -1.679 1.00 91.50 80 PRO A C 1
ATOM 622 O O . PRO A 1 80 ? 7.219 -12.814 -0.859 1.00 91.50 80 PRO A O 1
ATOM 625 N N . GLU A 1 81 ? 7.568 -11.083 -2.233 1.00 91.62 81 GLU A N 1
ATOM 626 C CA . GLU A 1 81 ? 8.996 -10.895 -1.938 1.00 91.62 81 GLU A CA 1
ATOM 627 C C . GLU A 1 81 ? 9.215 -9.547 -1.242 1.00 91.62 81 GLU A C 1
ATOM 629 O O . GLU A 1 81 ? 8.881 -8.508 -1.812 1.00 91.62 81 GLU A O 1
ATOM 634 N N . GLU A 1 82 ? 9.745 -9.531 -0.013 1.00 92.75 82 GLU A N 1
ATOM 635 C CA . GLU A 1 82 ? 9.977 -8.272 0.714 1.00 92.75 82 GLU A CA 1
ATOM 636 C C . GLU A 1 82 ? 10.931 -7.363 -0.069 1.00 92.75 82 GLU A C 1
ATOM 638 O O . GLU A 1 82 ? 11.948 -7.796 -0.608 1.00 92.75 82 GLU A O 1
ATOM 643 N N . CYS A 1 83 ? 10.612 -6.073 -0.131 1.00 92.62 83 CYS A N 1
ATOM 644 C CA . CYS A 1 83 ? 11.426 -5.100 -0.837 1.00 92.62 83 CYS A CA 1
ATOM 645 C C . CYS A 1 83 ? 11.586 -3.821 -0.020 1.00 92.62 83 CYS A C 1
ATOM 647 O O . CYS A 1 83 ? 10.629 -3.267 0.523 1.00 92.62 83 CYS A O 1
ATOM 649 N N . ALA A 1 84 ? 12.809 -3.294 0.002 1.00 92.38 84 ALA A N 1
ATOM 650 C CA . ALA A 1 84 ? 13.092 -2.048 0.699 1.00 92.38 84 ALA A CA 1
ATOM 651 C C . ALA A 1 84 ? 12.461 -0.833 0.009 1.00 92.38 84 ALA A C 1
ATOM 653 O O . ALA A 1 84 ? 12.307 0.197 0.651 1.00 92.38 84 ALA A O 1
ATOM 654 N N . SER A 1 85 ? 12.124 -0.915 -1.284 1.00 93.50 85 SER A N 1
ATOM 655 C CA . SER A 1 85 ? 11.593 0.213 -2.058 1.00 93.50 85 SER A CA 1
ATOM 656 C C . SER A 1 85 ? 10.812 -0.232 -3.295 1.00 93.50 85 SER A C 1
ATOM 658 O O . SER A 1 85 ? 11.048 -1.303 -3.856 1.00 93.50 85 SER A O 1
ATOM 660 N N . LEU A 1 86 ? 9.895 0.625 -3.732 1.00 94.19 86 LEU A N 1
ATOM 661 C CA . LEU A 1 86 ? 9.020 0.424 -4.874 1.00 94.19 86 LEU A CA 1
ATOM 662 C C . LEU A 1 86 ? 9.778 0.671 -6.180 1.00 94.19 86 LEU A C 1
ATOM 664 O O . LEU A 1 86 ? 10.580 1.608 -6.323 1.00 94.19 86 LEU A O 1
ATOM 668 N N . ARG A 1 87 ? 9.516 -0.166 -7.179 1.00 91.69 87 ARG A N 1
ATOM 669 C CA . ARG A 1 87 ? 10.133 -0.096 -8.505 1.00 91.69 87 ARG A CA 1
ATOM 670 C C . ARG A 1 87 ? 9.064 -0.317 -9.577 1.00 91.69 87 ARG A C 1
ATOM 672 O O . ARG A 1 87 ? 8.242 -1.220 -9.417 1.00 91.69 87 ARG A O 1
ATOM 679 N N . PRO A 1 88 ? 9.066 0.474 -10.665 1.00 85.81 88 PRO A N 1
ATOM 680 C CA . PRO A 1 88 ? 8.308 0.134 -11.847 1.00 85.81 88 PRO A CA 1
ATOM 681 C C . PRO A 1 88 ? 8.678 -1.283 -12.289 1.00 85.81 88 PRO A C 1
ATOM 683 O O . PRO A 1 88 ? 9.845 -1.679 -12.187 1.00 85.81 88 PRO A O 1
ATOM 686 N N . PRO A 1 89 ? 7.696 -2.065 -12.730 1.00 83.81 89 PRO A N 1
ATOM 687 C CA . PRO A 1 89 ? 7.911 -3.434 -13.138 1.00 83.81 89 PRO A CA 1
ATOM 688 C C . PRO A 1 89 ? 8.698 -3.483 -14.449 1.00 83.81 89 PRO A C 1
ATOM 690 O O . PRO A 1 89 ? 8.382 -2.769 -15.396 1.00 83.81 89 PRO A O 1
ATOM 693 N N . SER A 1 90 ? 9.681 -4.378 -14.527 1.00 85.00 90 SER A N 1
ATOM 694 C CA . SER A 1 90 ? 10.264 -4.801 -15.807 1.00 85.00 90 SER A CA 1
ATOM 695 C C . SER A 1 90 ? 9.319 -5.723 -16.589 1.00 85.00 90 SER A C 1
ATOM 697 O O . SER A 1 90 ? 9.377 -5.769 -17.813 1.00 85.00 90 SER A O 1
ATOM 699 N N . ASP A 1 91 ? 8.431 -6.430 -15.882 1.00 87.06 91 ASP A N 1
ATOM 700 C CA . ASP A 1 91 ? 7.372 -7.277 -16.428 1.00 87.06 91 ASP A CA 1
ATOM 701 C C . ASP A 1 91 ? 6.004 -6.761 -15.979 1.00 87.06 91 ASP A C 1
ATOM 703 O O . ASP A 1 91 ? 5.629 -6.851 -14.805 1.00 87.06 91 ASP A O 1
ATOM 707 N N . THR A 1 92 ? 5.234 -6.244 -16.931 1.00 85.25 92 THR A N 1
ATOM 708 C CA . THR A 1 92 ? 3.931 -5.620 -16.688 1.00 85.25 92 THR A CA 1
ATOM 709 C C . THR A 1 92 ? 2.872 -6.571 -16.134 1.00 85.25 92 THR A C 1
ATOM 711 O O . THR A 1 92 ? 1.816 -6.101 -15.730 1.00 85.25 92 THR A O 1
ATOM 714 N N . ARG A 1 93 ? 3.113 -7.886 -16.083 1.00 88.19 93 ARG A N 1
ATOM 715 C CA . ARG A 1 93 ? 2.225 -8.843 -15.396 1.00 88.19 93 ARG A CA 1
ATOM 716 C C . ARG A 1 93 ? 2.309 -8.732 -13.875 1.00 88.19 93 ARG A C 1
ATOM 718 O O . ARG A 1 93 ? 1.357 -9.066 -13.178 1.00 88.19 93 ARG A O 1
ATOM 725 N N . TYR A 1 94 ? 3.432 -8.242 -13.356 1.00 90.62 94 TYR A N 1
ATOM 726 C CA . TYR A 1 94 ? 3.710 -8.163 -11.926 1.00 90.62 94 TYR A CA 1
ATOM 727 C C . TYR A 1 94 ? 3.876 -6.706 -11.515 1.00 90.62 94 TYR A C 1
ATOM 729 O O . TYR A 1 94 ? 4.970 -6.276 -11.166 1.00 90.62 94 TYR A O 1
ATOM 737 N N . ARG A 1 95 ? 2.805 -5.908 -11.568 1.00 92.88 95 ARG A N 1
ATOM 738 C CA . ARG A 1 95 ? 2.830 -4.487 -11.144 1.00 92.88 95 ARG A CA 1
ATOM 739 C C . ARG A 1 95 ? 2.431 -4.282 -9.692 1.00 92.88 95 ARG A C 1
ATOM 741 O O . ARG A 1 95 ? 2.780 -3.267 -9.099 1.00 92.88 95 ARG A O 1
ATOM 748 N N . ASN A 1 96 ? 1.766 -5.275 -9.115 1.00 94.88 96 ASN A N 1
ATOM 749 C CA . ASN A 1 96 ? 1.203 -5.191 -7.782 1.00 94.88 96 ASN A CA 1
ATOM 750 C C . ASN A 1 96 ? 2.267 -5.313 -6.686 1.00 94.88 96 ASN A C 1
ATOM 752 O O . ASN A 1 96 ? 3.185 -6.135 -6.748 1.00 94.88 96 ASN A O 1
ATOM 756 N N . TYR A 1 97 ? 2.099 -4.480 -5.672 1.00 95.81 97 TYR A N 1
ATOM 757 C CA . TYR A 1 97 ? 2.804 -4.524 -4.405 1.00 95.81 97 TYR A CA 1
ATOM 758 C C . TYR A 1 97 ? 1.795 -4.731 -3.286 1.00 95.81 97 TYR A C 1
ATOM 760 O O . TYR A 1 97 ? 0.650 -4.302 -3.391 1.00 95.81 97 TYR A O 1
ATOM 768 N N . LEU A 1 98 ? 2.243 -5.370 -2.215 1.00 96.00 98 LEU A N 1
ATOM 769 C CA . LEU A 1 98 ? 1.525 -5.525 -0.963 1.00 96.00 98 LEU A CA 1
ATOM 770 C C . LEU A 1 98 ? 2.243 -4.713 0.118 1.00 96.00 98 LEU A C 1
ATOM 772 O O . LEU A 1 98 ? 3.429 -4.913 0.368 1.00 96.00 98 LEU A O 1
ATOM 776 N N . ALA A 1 99 ? 1.518 -3.821 0.778 1.00 96.31 99 ALA A N 1
ATOM 777 C CA . ALA A 1 99 ? 1.934 -3.141 1.992 1.00 96.31 99 ALA A CA 1
ATOM 778 C C . ALA A 1 99 ? 1.238 -3.785 3.197 1.00 96.31 99 ALA A C 1
ATOM 780 O O . ALA A 1 99 ? 0.013 -3.910 3.220 1.00 96.31 99 ALA A O 1
ATOM 781 N N . VAL A 1 100 ? 2.009 -4.158 4.219 1.00 95.12 100 VAL A N 1
ATOM 782 C CA . VAL A 1 100 ? 1.480 -4.700 5.483 1.00 95.12 100 VAL A CA 1
ATOM 783 C C . VAL A 1 100 ? 2.119 -4.033 6.687 1.00 95.12 100 VAL A C 1
ATOM 785 O O . VAL A 1 100 ? 3.324 -3.788 6.710 1.00 95.12 100 VAL A O 1
ATOM 788 N N . ARG A 1 101 ? 1.318 -3.770 7.720 1.00 91.25 101 ARG A N 1
ATOM 789 C CA . ARG A 1 101 ? 1.819 -3.291 9.009 1.00 91.25 101 ARG A CA 1
ATOM 790 C C . ARG A 1 101 ? 2.322 -4.471 9.839 1.00 91.25 101 ARG A C 1
ATOM 792 O O . ARG A 1 101 ? 1.635 -5.492 9.941 1.00 91.25 101 ARG A O 1
ATOM 799 N N . GLN A 1 102 ? 3.505 -4.319 10.439 1.00 71.75 102 GLN A N 1
ATOM 800 C CA . GLN A 1 102 ? 4.228 -5.413 11.110 1.00 71.75 102 GLN A CA 1
ATOM 801 C C . GLN A 1 102 ? 3.387 -6.166 12.154 1.00 71.75 102 GLN A C 1
ATOM 803 O O . GLN A 1 102 ? 3.513 -7.375 12.282 1.00 71.75 102 GLN A O 1
ATOM 808 N N . SER A 1 103 ? 2.487 -5.471 12.849 1.00 66.88 103 SER A N 1
ATOM 809 C CA . SER A 1 103 ? 1.701 -6.013 13.959 1.00 66.88 103 SER A CA 1
ATOM 810 C C . SER A 1 103 ? 0.465 -6.835 13.574 1.00 66.88 103 SER A C 1
ATOM 812 O O . SER A 1 103 ? -0.173 -7.371 14.475 1.00 66.88 103 SER A O 1
ATOM 814 N N . ARG A 1 104 ? 0.064 -6.903 12.292 1.00 66.44 104 ARG A N 1
ATOM 815 C CA . ARG A 1 104 ? -1.234 -7.511 11.911 1.00 66.44 104 ARG A CA 1
ATOM 816 C C . ARG A 1 104 ? -1.158 -8.595 10.838 1.00 66.44 104 ARG A C 1
ATOM 818 O O . ARG A 1 104 ? -1.942 -9.537 10.882 1.00 66.44 104 ARG A O 1
ATOM 825 N N . HIS A 1 105 ? -0.239 -8.472 9.879 1.00 70.69 105 HIS A N 1
ATOM 826 C CA . HIS A 1 105 ? -0.245 -9.337 8.687 1.00 70.69 105 HIS A CA 1
ATOM 827 C C . HIS A 1 105 ? 1.133 -9.868 8.273 1.00 70.69 105 HIS A C 1
ATOM 829 O O . HIS A 1 105 ? 1.219 -10.651 7.330 1.00 70.69 105 HIS A O 1
ATOM 835 N N . LYS A 1 106 ? 2.209 -9.460 8.956 1.00 68.62 106 LYS A N 1
ATOM 836 C CA . LYS A 1 106 ? 3.582 -9.781 8.549 1.00 68.62 106 LYS A CA 1
ATOM 837 C C . LYS A 1 106 ? 3.888 -11.279 8.631 1.00 68.62 106 LYS A C 1
ATOM 839 O O . LYS A 1 106 ? 4.323 -11.845 7.637 1.00 68.62 106 LYS A O 1
ATOM 844 N N . GLU A 1 107 ? 3.549 -11.927 9.744 1.00 70.81 107 GLU A N 1
ATOM 845 C CA . GLU A 1 107 ? 3.770 -13.370 9.937 1.00 70.81 107 GLU A CA 1
ATOM 846 C C . GLU A 1 107 ? 3.058 -14.216 8.868 1.00 70.81 107 GLU A C 1
ATOM 848 O O . GLU A 1 107 ? 3.638 -15.141 8.298 1.00 70.81 107 GLU A O 1
ATOM 853 N N . THR A 1 108 ? 1.813 -13.862 8.527 1.00 72.50 108 THR A N 1
ATOM 854 C CA . THR A 1 108 ? 1.053 -14.541 7.469 1.00 72.50 108 THR A CA 1
ATOM 855 C C . THR A 1 108 ? 1.755 -14.417 6.119 1.00 72.50 108 THR A C 1
ATOM 857 O O . THR A 1 108 ? 1.894 -15.412 5.411 1.00 72.50 108 THR A O 1
ATOM 860 N N . VAL A 1 109 ? 2.233 -13.221 5.765 1.00 76.31 109 VAL A N 1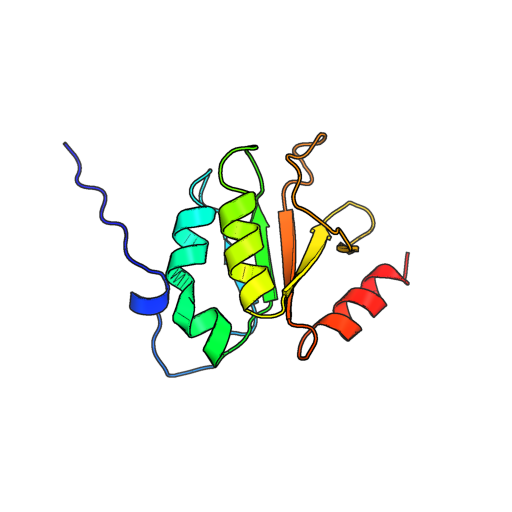
ATOM 861 C CA . VAL A 1 109 ? 2.944 -12.986 4.499 1.00 76.31 109 VAL A CA 1
ATOM 862 C C . VAL A 1 109 ? 4.277 -13.734 4.459 1.00 76.31 109 VAL A C 1
ATOM 864 O O . VAL A 1 109 ? 4.566 -14.399 3.467 1.00 76.31 109 VAL A O 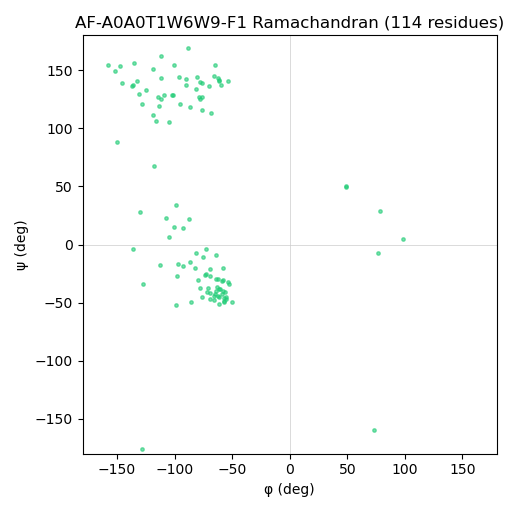1
ATOM 867 N N . GLU A 1 110 ? 5.056 -13.700 5.539 1.00 72.81 110 GLU A N 1
ATOM 868 C CA . GLU A 1 110 ? 6.329 -14.424 5.642 1.00 72.81 110 GLU A CA 1
ATOM 869 C C . GLU A 1 110 ? 6.128 -15.941 5.520 1.00 72.81 110 GLU A C 1
ATOM 871 O O . GLU A 1 110 ? 6.883 -16.614 4.821 1.00 72.81 110 GLU A O 1
ATOM 876 N N . SER A 1 111 ? 5.050 -16.485 6.095 1.00 71.00 111 SER A N 1
ATOM 877 C CA . SER A 1 111 ? 4.720 -17.909 5.952 1.00 71.00 111 SER A CA 1
ATOM 878 C C . SER A 1 111 ? 4.388 -18.320 4.510 1.00 71.00 111 SER A C 1
ATOM 880 O O . SER A 1 111 ? 4.634 -19.463 4.126 1.00 71.00 111 SER A O 1
ATOM 882 N N . LEU A 1 112 ? 3.847 -17.399 3.703 1.00 70.38 112 LEU A N 1
ATOM 883 C CA . LEU A 1 112 ? 3.553 -17.620 2.284 1.00 70.38 112 LEU A CA 1
ATOM 884 C C . LEU A 1 112 ? 4.809 -17.489 1.416 1.00 70.38 112 LEU A C 1
ATOM 886 O O . LEU A 1 112 ? 4.912 -18.183 0.410 1.00 70.38 112 LEU A O 1
ATOM 890 N N . ALA A 1 113 ? 5.764 -16.648 1.820 1.00 63.12 113 ALA A N 1
ATOM 891 C CA . ALA A 1 113 ? 7.043 -16.484 1.132 1.00 63.12 113 ALA A CA 1
ATOM 892 C C . ALA A 1 113 ? 7.961 -17.718 1.265 1.00 63.12 113 ALA A C 1
ATOM 894 O O . ALA A 1 113 ? 8.772 -17.975 0.383 1.00 63.12 113 ALA A O 1
ATOM 895 N N . VAL A 1 114 ? 7.824 -18.501 2.344 1.00 58.62 114 VAL A N 1
ATOM 896 C CA . VAL A 1 114 ? 8.671 -19.681 2.634 1.00 58.62 114 VAL A CA 1
ATOM 897 C C . VAL A 1 114 ? 8.160 -20.975 1.976 1.00 58.62 114 VAL A C 1
ATOM 899 O O . VAL A 1 114 ? 8.886 -21.961 1.895 1.00 58.62 114 VAL A O 1
ATOM 902 N N . ARG A 1 115 ? 6.910 -21.014 1.501 1.00 54.78 115 ARG A N 1
ATOM 903 C CA . ARG A 1 115 ? 6.249 -22.243 1.010 1.00 54.78 115 ARG A CA 1
ATOM 904 C C . ARG A 1 115 ? 6.482 -22.552 -0.479 1.00 54.78 115 ARG A C 1
ATOM 906 O O . ARG A 1 115 ? 5.664 -23.256 -1.071 1.00 54.78 115 ARG A O 1
ATOM 913 N N . ILE A 1 116 ? 7.545 -22.024 -1.088 1.00 43.69 116 ILE A N 1
ATOM 914 C CA . ILE A 1 116 ? 7.775 -22.074 -2.544 1.00 43.69 116 ILE A CA 1
ATOM 915 C C . ILE A 1 116 ? 9.182 -22.567 -2.850 1.00 43.69 116 ILE A C 1
ATOM 917 O O . ILE A 1 116 ? 10.132 -22.041 -2.232 1.00 43.69 116 ILE A O 1
#

Mean predicted aligned error: 5.63 Å

Foldseek 3Di:
DDDDDDAQVVVVDDPPDQAAEEEDDDPPCVLVNLVSCLVNCQPRVHKYKYFDADPPNQVSNLCSQVVSQKWKFFQDPQGTHTDPGQDHDPDPVGRMMIIGHPPRCVVVRVVSNPPD

Nearest PDB structures (foldseek):
  2py6-assembly1_A  TM=6.055E-01  e=4.642E-02  Methylobacillus flagellatus KT
  3e05-assembly1_G  TM=5.420E-01  e=6.941E-02  Geobacter metallireducens GS-15
  3e05-assembly2_H  TM=4.689E-01  e=3.549E-02  Geobacter metallireducens GS-15
  5hw4-assembly1_A  TM=4.388E-01  e=3.247E-01  Escherichia coli K-12
  5hw4-assembly2_C-2  TM=3.910E-01  e=2.483E-01  Escherichia coli K-12

Solvent-accessible surface area (backbone atoms only — not comparable to full-atom values): 6937 Å² total; per-residue (Å²): 135,85,83,82,84,86,76,46,53,53,81,74,58,72,91,87,65,83,51,66,68,45,81,52,84,60,92,87,44,49,53,60,54,56,63,19,30,62,63,50,55,68,76,47,46,32,37,36,36,33,60,36,75,58,74,75,59,46,67,60,43,50,48,64,39,45,82,70,52,36,49,42,20,43,40,48,97,77,41,51,42,80,40,98,69,88,65,52,46,94,49,82,90,41,31,40,32,39,35,28,30,65,92,79,46,40,69,64,50,53,58,55,40,68,75,114

Radius of gyration: 14.51 Å; Cα contacts (8 Å, |Δi|>4): 173; chains: 1; bounding box: 33×42×34 Å

Sequence (116 aa):
MTRSFARAIDSCLGDTAPVDLVKIDVEGFEDRAIAGLGSTLVKWAPAVIFEVIEAAKRE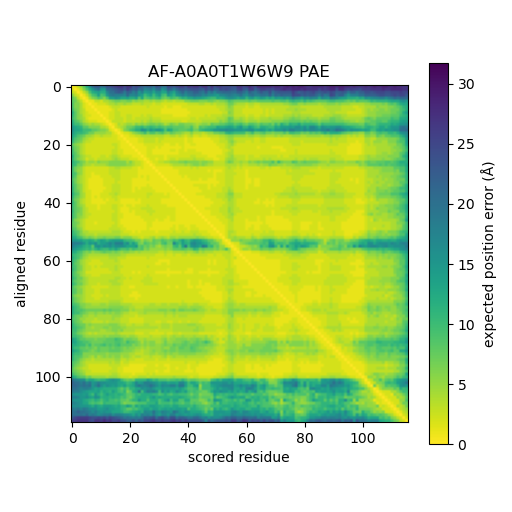EIERTFRERGYSFYKLGARGPEECASLRPPSDTRYRNYLAVRQSRHKETVESLAVRI

pLDDT: mean 86.98, std 11.48, range [43.69, 96.94]